Protein AF-A0A7C5PEQ0-F1 (afdb_monomer)

pLDDT: mean 93.14, std 5.49, range [56.38, 98.44]

Secondary structure (DSSP, 8-state):
------THHHHHHHTT---SSPPP--SS--HHHHHHHHTS--HHHHTS-HHHHHHHHHHHHHHHHHHT-S-------GGGGTGGGTTTTTSS--S-SSHHHHHHS---

Mean predicted aligned error: 4.4 Å

Sequence (108 aa):
MSFQPDYTHLVDAAFNREAKRLPLYEHGFDTGVVEVVLGEPVAPLMRGTFADKVEAQRRIARCGIQLGYDCIPFERGMVDVVQRGEGLMGRAPSLIRSRADLERYPWD

Solvent-accessible surface area (backbone atoms only — not comparable to full-atom values): 6625 Å² total; per-residue (Å²): 134,83,82,74,66,48,51,62,26,47,52,27,51,74,70,75,39,91,37,97,49,89,59,41,80,65,95,46,83,56,42,66,61,48,20,67,76,69,76,46,91,26,58,70,28,65,74,51,53,73,69,33,35,52,50,27,50,51,52,51,46,50,49,38,50,75,75,60,28,24,54,79,71,94,63,76,85,64,47,54,79,52,74,65,30,30,46,82,71,70,76,39,77,76,84,61,84,47,72,69,42,56,74,67,49,85,86,124

Structure (mmCIF, N/CA/C/O backbone):
data_AF-A0A7C5PEQ0-F1
#
_entry.id   AF-A0A7C5PEQ0-F1
#
loop_
_atom_site.group_PDB
_atom_site.id
_atom_site.type_symbol
_atom_site.label_atom_id
_atom_site.label_alt_id
_atom_site.label_comp_id
_atom_site.label_asym_id
_atom_site.label_entity_id
_atom_site.label_seq_id
_atom_site.pdbx_PDB_ins_code
_atom_site.Cartn_x
_atom_site.Cartn_y
_atom_site.Cartn_z
_atom_site.occupancy
_atom_site.B_iso_or_equiv
_atom_site.auth_seq_id
_atom_site.auth_comp_id
_atom_site.auth_asym_id
_atom_site.auth_atom_id
_atom_site.pdbx_PDB_model_num
ATOM 1 N N . MET A 1 1 ? -13.896 5.085 25.810 1.00 56.38 1 MET A N 1
ATOM 2 C CA . MET A 1 1 ? -14.058 3.967 24.854 1.00 56.38 1 MET A CA 1
ATOM 3 C C . MET A 1 1 ? -12.846 3.961 23.943 1.00 56.38 1 MET A C 1
ATOM 5 O O . MET A 1 1 ? -12.473 5.036 23.491 1.00 56.38 1 MET A O 1
ATOM 9 N N . SER A 1 2 ? -12.205 2.812 23.725 1.00 84.12 2 SER A N 1
ATOM 10 C CA . SER A 1 2 ? -11.169 2.687 22.694 1.00 84.12 2 SER A CA 1
ATOM 11 C C . SER A 1 2 ? -11.832 2.604 21.322 1.00 84.12 2 SER A C 1
ATOM 13 O O . SER A 1 2 ? -12.880 1.975 21.176 1.00 84.12 2 SER A O 1
ATOM 15 N N . PHE A 1 3 ? -11.234 3.251 20.330 1.00 90.75 3 PHE A N 1
ATOM 16 C CA . PHE A 1 3 ? -11.633 3.101 18.938 1.00 90.75 3 PHE A CA 1
ATOM 17 C C . PHE A 1 3 ? -11.471 1.639 18.487 1.00 90.75 3 PHE A C 1
ATOM 19 O O . PHE A 1 3 ? -10.470 1.008 18.824 1.00 90.75 3 PHE A O 1
ATOM 26 N N . GLN A 1 4 ? -12.430 1.120 17.718 1.00 91.88 4 GLN A N 1
ATOM 27 C CA . GLN A 1 4 ? -12.354 -0.192 17.076 1.00 91.88 4 GLN A CA 1
ATOM 28 C C . GLN A 1 4 ? -12.622 -0.008 15.574 1.00 91.88 4 GLN A C 1
ATOM 30 O O . GLN A 1 4 ? -13.712 0.462 15.237 1.00 91.88 4 GLN A O 1
ATOM 35 N N . PRO A 1 5 ? -11.670 -0.349 14.685 1.00 92.62 5 PRO A N 1
ATOM 36 C CA . PRO A 1 5 ? -11.915 -0.334 13.247 1.00 92.62 5 PRO A CA 1
ATOM 37 C C . PRO A 1 5 ? -13.050 -1.288 12.874 1.00 92.62 5 PRO A C 1
ATOM 39 O O . PRO A 1 5 ? -13.090 -2.417 13.377 1.00 92.62 5 PRO A O 1
ATOM 42 N N . ASP A 1 6 ? -13.920 -0.858 11.964 1.00 94.12 6 ASP A N 1
ATOM 43 C CA . ASP A 1 6 ? -14.960 -1.697 11.379 1.00 94.12 6 ASP A CA 1
ATOM 44 C C . ASP A 1 6 ? -15.013 -1.490 9.861 1.00 94.12 6 ASP A C 1
ATOM 46 O O . ASP A 1 6 ? -15.539 -0.499 9.351 1.00 94.12 6 ASP A O 1
ATOM 50 N N . TYR A 1 7 ? -14.463 -2.457 9.126 1.00 93.44 7 TYR A N 1
ATOM 51 C CA . TYR A 1 7 ? -14.380 -2.399 7.668 1.00 93.44 7 TYR A CA 1
ATOM 52 C C . TYR A 1 7 ? -15.760 -2.410 6.992 1.00 93.44 7 TYR A C 1
ATOM 54 O O . TYR A 1 7 ? -15.860 -2.046 5.818 1.00 93.44 7 TYR A O 1
ATOM 62 N N . THR A 1 8 ? -16.825 -2.812 7.698 1.00 95.94 8 THR A N 1
ATOM 63 C CA . THR A 1 8 ? -18.178 -2.850 7.127 1.00 95.94 8 THR A CA 1
ATOM 64 C C . THR A 1 8 ? -18.678 -1.457 6.756 1.00 95.94 8 THR A C 1
ATOM 66 O O . THR A 1 8 ? -19.342 -1.323 5.733 1.00 95.94 8 THR A O 1
ATOM 69 N N . HIS A 1 9 ? -18.245 -0.403 7.463 1.00 96.06 9 HIS A N 1
ATOM 70 C CA . HIS A 1 9 ? -18.533 0.982 7.079 1.00 96.06 9 HIS A CA 1
ATOM 71 C C . HIS A 1 9 ? -18.002 1.316 5.673 1.00 96.06 9 HIS A C 1
ATOM 73 O O . HIS A 1 9 ? -18.669 2.008 4.904 1.00 96.06 9 HIS A O 1
ATOM 79 N N . LEU A 1 10 ? -16.811 0.812 5.321 1.00 94.50 10 LEU A N 1
ATOM 80 C CA . LEU A 1 10 ? -16.215 1.012 3.998 1.00 94.50 10 LEU A CA 1
ATOM 81 C C . LEU A 1 10 ? -16.947 0.197 2.926 1.00 94.50 10 LEU A C 1
ATOM 83 O O . LEU A 1 10 ? -17.173 0.695 1.826 1.00 94.50 10 LEU A O 1
ATOM 87 N N . VAL A 1 11 ? -17.337 -1.039 3.252 1.00 95.69 11 VAL A N 1
ATOM 88 C CA . VAL A 1 11 ? -18.125 -1.899 2.356 1.00 95.69 11 VAL A CA 1
ATOM 89 C C . VAL A 1 11 ? -19.471 -1.250 2.049 1.00 95.69 11 VAL A C 1
ATOM 91 O O . VAL A 1 11 ? -19.834 -1.138 0.882 1.00 95.69 11 VAL A O 1
ATOM 94 N N . ASP A 1 12 ? -20.188 -0.768 3.063 1.00 97.94 12 ASP A N 1
ATOM 95 C CA . ASP A 1 12 ? -21.473 -0.099 2.871 1.00 97.94 12 ASP A CA 1
ATOM 96 C C . ASP A 1 12 ? -21.329 1.134 1.977 1.00 97.94 12 ASP A C 1
ATOM 98 O O . ASP A 1 12 ? -22.035 1.233 0.971 1.00 97.94 12 ASP A O 1
ATOM 102 N N . ALA A 1 13 ? -20.346 1.998 2.252 1.00 95.75 13 ALA A N 1
ATOM 103 C CA . ALA A 1 13 ? -20.061 3.155 1.408 1.00 95.75 13 ALA A CA 1
ATOM 104 C C . ALA A 1 13 ? -19.757 2.758 -0.051 1.00 95.75 13 ALA A C 1
ATOM 106 O O . ALA A 1 13 ? -20.307 3.353 -0.977 1.00 95.75 13 ALA A O 1
ATOM 107 N N . ALA A 1 14 ? -18.947 1.716 -0.275 1.00 95.25 14 ALA A N 1
ATOM 108 C CA . ALA A 1 14 ? -18.609 1.227 -1.615 1.00 95.25 14 ALA A CA 1
ATOM 109 C C . ALA A 1 14 ? -19.823 0.672 -2.385 1.00 95.25 14 ALA A C 1
ATOM 111 O O . ALA A 1 14 ? -19.881 0.772 -3.611 1.00 95.25 14 ALA A O 1
ATOM 112 N N . PHE A 1 15 ? -20.807 0.110 -1.679 1.00 97.75 15 PHE A N 1
ATOM 113 C CA . PHE A 1 15 ? -22.059 -0.381 -2.259 1.00 97.75 15 PHE A CA 1
ATOM 114 C C . PHE A 1 15 ? -23.191 0.663 -2.257 1.00 97.75 15 PHE A C 1
ATOM 116 O O . PHE A 1 15 ? -24.335 0.301 -2.541 1.00 97.75 15 PHE A O 1
ATOM 123 N N . ASN A 1 16 ? -22.899 1.939 -1.969 1.00 97.00 16 ASN A N 1
ATOM 124 C CA . ASN A 1 16 ? -23.888 3.016 -1.827 1.00 97.00 16 ASN A CA 1
ATOM 125 C C . ASN A 1 16 ? -24.998 2.703 -0.803 1.00 97.00 16 ASN A C 1
ATOM 127 O O . ASN A 1 16 ? -26.162 3.058 -0.992 1.00 97.00 16 ASN A O 1
ATOM 131 N N . ARG A 1 17 ? -24.642 2.014 0.281 1.00 98.12 17 ARG A N 1
ATOM 132 C CA . ARG A 1 17 ? -25.489 1.796 1.457 1.00 98.12 17 ARG A CA 1
ATOM 133 C C . ARG A 1 17 ? -25.097 2.809 2.525 1.00 98.12 17 ARG A C 1
ATOM 135 O O . ARG A 1 17 ? -23.930 3.179 2.636 1.00 98.12 17 ARG A O 1
ATOM 142 N N . GLU A 1 18 ? -26.068 3.271 3.305 1.00 97.44 18 GLU A N 1
ATOM 143 C CA . GLU A 1 18 ? -25.784 4.192 4.405 1.00 97.44 18 GLU A CA 1
ATOM 144 C C . GLU A 1 18 ? -24.937 3.485 5.470 1.00 97.44 18 GLU A C 1
ATOM 146 O O . GLU A 1 18 ? -25.400 2.569 6.149 1.00 97.44 18 GLU A O 1
ATOM 151 N N . ALA A 1 19 ? -23.681 3.907 5.600 1.00 97.31 19 ALA A N 1
ATOM 152 C CA . ALA A 1 19 ? -22.788 3.419 6.635 1.00 97.31 19 ALA A CA 1
ATOM 153 C C . ALA A 1 19 ? -23.150 4.049 7.988 1.00 97.31 19 ALA A C 1
ATOM 155 O O . ALA A 1 19 ? -23.470 5.235 8.075 1.00 97.31 19 ALA A O 1
ATOM 156 N N . LYS A 1 20 ? -23.013 3.279 9.075 1.00 96.00 20 LYS A N 1
ATOM 157 C CA . LYS A 1 20 ? -23.290 3.737 10.453 1.00 96.00 20 LYS A CA 1
ATOM 158 C C . LYS A 1 20 ? -22.507 4.999 10.854 1.00 96.00 20 LYS A C 1
ATOM 160 O O . LYS A 1 20 ? -22.925 5.739 11.743 1.00 96.00 20 LYS A O 1
ATOM 165 N N . ARG A 1 21 ? -21.359 5.225 10.220 1.00 93.25 21 ARG A N 1
ATOM 166 C CA . ARG A 1 21 ? -20.587 6.469 10.254 1.00 93.25 21 ARG A CA 1
ATOM 167 C C . ARG A 1 21 ? -19.842 6.623 8.932 1.00 93.25 21 ARG A C 1
ATOM 169 O O . ARG A 1 21 ? -19.642 5.634 8.230 1.00 93.25 21 ARG A O 1
ATOM 176 N N . LEU A 1 22 ? -19.357 7.828 8.645 1.00 93.75 22 LEU A N 1
ATOM 177 C CA . LEU A 1 22 ? -18.457 8.051 7.515 1.00 93.75 22 LEU A CA 1
ATOM 178 C C . LEU A 1 22 ? -17.150 7.254 7.726 1.00 93.75 22 LEU A C 1
ATOM 180 O O . LEU A 1 22 ? -16.462 7.517 8.718 1.00 93.75 22 LEU A O 1
ATOM 184 N N . PRO A 1 23 ? -16.810 6.281 6.856 1.00 94.06 23 PRO A N 1
ATOM 185 C CA . PRO A 1 23 ? -15.562 5.540 6.983 1.00 94.06 23 PRO A CA 1
ATOM 186 C C . PRO A 1 23 ? -14.356 6.413 6.631 1.00 94.06 23 PRO A C 1
ATOM 188 O O . PRO A 1 23 ? -14.419 7.226 5.708 1.00 94.06 23 PRO A O 1
ATOM 191 N N . LEU A 1 24 ? -13.238 6.194 7.325 1.00 92.94 24 LEU A N 1
ATOM 192 C CA . LEU A 1 24 ? -11.945 6.777 6.959 1.00 92.94 24 LEU A CA 1
ATOM 193 C C . LEU A 1 24 ? -11.073 5.750 6.226 1.00 92.94 24 LEU A C 1
ATOM 195 O O . LEU A 1 24 ? -10.852 4.639 6.719 1.00 92.94 24 LEU A O 1
ATOM 199 N N . TYR A 1 25 ? -10.562 6.153 5.061 1.00 91.00 25 TYR A N 1
ATOM 200 C CA . TYR A 1 25 ? -9.666 5.391 4.190 1.00 91.00 25 TYR A CA 1
ATOM 201 C C . TYR A 1 25 ? -8.518 6.289 3.710 1.00 91.00 25 TYR A C 1
ATOM 203 O O . TYR A 1 25 ? -8.735 7.467 3.435 1.00 91.00 25 TYR A O 1
ATOM 211 N N . GLU A 1 26 ? -7.321 5.713 3.592 1.00 89.75 26 GLU A N 1
ATOM 212 C CA . GLU A 1 26 ? -6.117 6.353 3.051 1.00 89.75 26 GLU A CA 1
ATOM 213 C C . GLU A 1 26 ? -5.612 5.545 1.850 1.00 89.75 26 GLU A C 1
ATOM 215 O O . GLU A 1 26 ? -5.571 4.314 1.923 1.00 89.75 26 GLU A O 1
ATOM 220 N N . HIS A 1 27 ? -5.181 6.210 0.775 1.00 89.38 27 HIS A N 1
ATOM 221 C CA . HIS A 1 27 ? -4.612 5.540 -0.400 1.00 89.38 27 HIS A CA 1
ATOM 222 C C . HIS A 1 27 ? -3.143 5.169 -0.168 1.00 89.38 27 HIS A C 1
ATOM 224 O O . HIS A 1 27 ? -2.217 5.773 -0.706 1.00 89.38 27 HIS A O 1
ATOM 230 N N . GLY A 1 28 ? -2.954 4.185 0.708 1.00 88.69 28 GLY A N 1
ATOM 231 C CA . GLY A 1 28 ? -1.646 3.773 1.189 1.00 88.69 28 GLY A CA 1
ATOM 232 C C . GLY A 1 28 ? -1.111 4.702 2.280 1.00 88.69 28 GLY A C 1
ATOM 233 O O . GLY A 1 28 ? -1.154 5.922 2.195 1.00 88.69 28 GLY A O 1
ATOM 234 N N . PHE A 1 29 ? -0.565 4.103 3.333 1.00 92.81 29 PHE A N 1
ATOM 235 C CA . PHE A 1 29 ? 0.073 4.857 4.407 1.00 92.81 29 PHE A CA 1
ATOM 236 C C . PHE A 1 29 ? 1.520 5.175 4.027 1.00 92.81 29 PHE A C 1
ATOM 238 O O . PHE A 1 29 ? 2.341 4.258 3.894 1.00 92.81 29 PHE A O 1
ATOM 245 N N . ASP A 1 30 ? 1.841 6.463 3.892 1.00 93.44 30 ASP A N 1
ATOM 246 C CA . ASP A 1 30 ? 3.219 6.906 3.693 1.00 93.44 30 ASP A CA 1
ATOM 247 C C . ASP A 1 30 ? 4.079 6.525 4.903 1.00 93.44 30 ASP A C 1
ATOM 249 O O . ASP A 1 30 ? 3.771 6.851 6.052 1.00 93.44 30 ASP A O 1
ATOM 253 N N . THR A 1 31 ? 5.179 5.818 4.654 1.00 94.19 31 THR A N 1
ATOM 254 C CA . THR A 1 31 ? 6.016 5.302 5.738 1.00 94.19 31 THR A CA 1
ATOM 255 C C . THR A 1 31 ? 6.693 6.414 6.530 1.00 94.19 31 THR A C 1
ATOM 257 O O . THR A 1 31 ? 6.875 6.238 7.727 1.00 94.19 31 THR A O 1
ATOM 260 N N . GLY A 1 32 ? 7.033 7.546 5.906 1.00 95.56 32 GLY A N 1
ATOM 261 C CA . GLY A 1 32 ? 7.644 8.685 6.596 1.00 95.56 32 GLY A CA 1
ATOM 262 C C . GLY A 1 32 ? 6.646 9.419 7.493 1.00 95.56 32 GLY A C 1
ATOM 263 O O . GLY A 1 32 ? 6.968 9.760 8.628 1.00 95.56 32 GLY A O 1
ATOM 264 N N . VAL A 1 33 ? 5.402 9.594 7.044 1.00 95.69 33 VAL A N 1
ATOM 265 C CA . VAL A 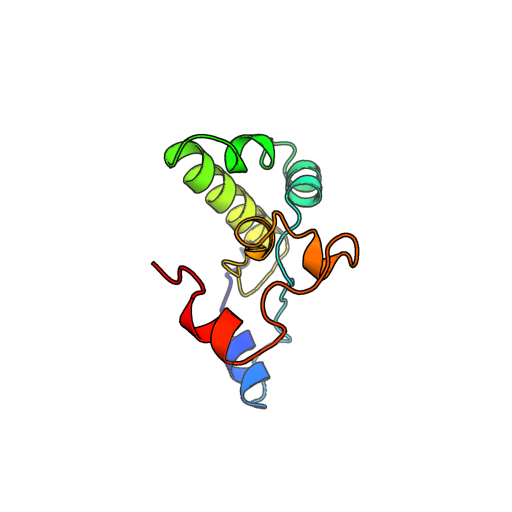1 33 ? 4.328 10.155 7.881 1.00 95.69 33 VAL A CA 1
ATOM 266 C C . VAL A 1 33 ? 4.044 9.246 9.075 1.00 95.69 33 VAL A C 1
ATOM 268 O O . VAL A 1 33 ? 3.943 9.727 10.203 1.00 95.69 33 VAL A O 1
ATOM 271 N N . VAL A 1 34 ? 3.972 7.928 8.863 1.00 96.88 34 VAL A N 1
ATOM 272 C CA . VAL A 1 34 ? 3.781 6.966 9.960 1.00 96.88 34 VAL A CA 1
ATOM 273 C C . VAL A 1 34 ? 4.933 7.036 10.969 1.00 96.88 34 VAL A C 1
ATOM 275 O O . VAL A 1 34 ? 4.676 7.000 12.172 1.00 96.88 34 VAL A O 1
ATOM 278 N N . GLU A 1 35 ? 6.182 7.177 10.513 1.00 97.75 35 GLU A N 1
ATOM 279 C CA . GLU A 1 35 ? 7.341 7.37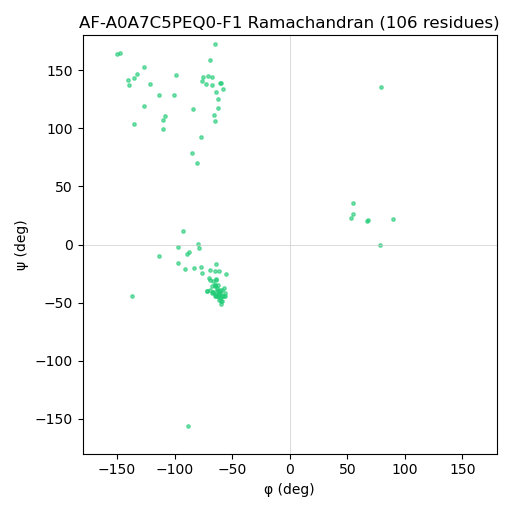0 11.397 1.00 97.75 35 GLU A CA 1
ATOM 280 C C . GLU A 1 35 ? 7.195 8.617 12.267 1.00 97.75 35 GLU A C 1
ATOM 282 O O . GLU A 1 35 ? 7.435 8.554 13.471 1.00 97.75 35 GLU A O 1
ATOM 287 N N . VAL A 1 36 ? 6.759 9.735 11.680 1.00 97.38 36 VAL A N 1
ATOM 288 C CA . VAL A 1 36 ? 6.539 10.991 12.409 1.00 97.38 36 VAL A CA 1
ATOM 289 C C . VAL A 1 36 ? 5.431 10.844 13.452 1.00 97.38 36 VAL A C 1
ATOM 291 O O . VAL A 1 36 ? 5.599 11.297 14.581 1.00 97.38 36 VAL A O 1
ATOM 294 N N . VAL A 1 37 ? 4.316 10.192 13.104 1.00 96.94 37 VAL A N 1
ATOM 295 C CA . VAL A 1 37 ? 3.180 9.994 14.021 1.00 96.94 37 VAL A CA 1
ATOM 296 C C . VAL A 1 37 ? 3.551 9.079 15.192 1.00 96.94 37 VAL A C 1
ATOM 298 O O . VAL A 1 37 ? 3.148 9.338 16.323 1.00 96.94 37 VAL A O 1
ATOM 301 N N . LEU A 1 38 ? 4.311 8.009 14.936 1.00 97.00 38 LEU A N 1
ATOM 302 C CA . LEU A 1 38 ? 4.646 7.006 15.953 1.00 97.00 38 LEU A CA 1
ATOM 303 C C . LEU A 1 38 ? 5.943 7.306 16.718 1.00 97.00 38 LEU A C 1
ATOM 305 O O . LEU A 1 38 ? 6.138 6.753 17.797 1.00 97.00 38 LEU A O 1
ATOM 309 N N . GLY A 1 39 ? 6.844 8.120 16.163 1.00 97.69 39 GLY A N 1
ATOM 310 C CA . GLY A 1 39 ? 8.198 8.313 16.693 1.00 97.69 39 GLY A CA 1
ATOM 311 C C . GLY A 1 39 ? 9.097 7.075 16.564 1.00 97.69 39 GLY A C 1
ATOM 312 O O . GLY A 1 39 ? 10.074 6.942 17.297 1.00 97.69 39 GLY A O 1
ATOM 313 N N . GLU A 1 40 ? 8.774 6.149 15.658 1.00 97.56 40 GLU A N 1
ATOM 314 C CA . GLU A 1 40 ? 9.470 4.870 15.469 1.00 97.56 40 GLU A CA 1
ATOM 315 C C . GLU A 1 40 ? 9.754 4.623 13.979 1.00 97.56 40 GLU A C 1
ATOM 317 O O . GLU A 1 40 ? 8.904 4.963 13.162 1.00 97.56 40 GLU A O 1
ATOM 322 N N . PRO A 1 41 ? 10.871 3.968 13.598 1.00 97.19 41 PRO A N 1
ATOM 323 C CA . PRO A 1 41 ? 11.206 3.723 12.193 1.00 97.19 41 PRO A CA 1
ATOM 324 C C . PRO A 1 41 ? 10.231 2.745 11.511 1.00 97.19 41 PRO A C 1
ATOM 326 O O . PRO A 1 41 ? 9.805 1.757 12.100 1.00 97.19 41 PRO A O 1
ATOM 329 N N . VAL A 1 42 ? 9.927 2.957 10.236 1.00 97.00 42 VAL A N 1
ATOM 330 C CA . VAL A 1 42 ? 9.061 2.111 9.397 1.00 97.00 42 VAL A CA 1
ATOM 331 C C . VAL A 1 42 ? 9.671 1.928 8.009 1.00 97.00 42 VAL A C 1
ATOM 333 O O . VAL A 1 42 ? 9.732 0.804 7.508 1.00 97.00 42 VAL A O 1
ATOM 336 N N . ALA A 1 43 ? 10.177 2.994 7.388 1.00 94.88 43 ALA A N 1
ATOM 337 C CA . ALA A 1 43 ? 10.740 2.948 6.043 1.00 94.88 43 ALA A CA 1
ATOM 338 C C . ALA A 1 43 ? 11.964 2.012 5.922 1.00 94.88 43 ALA A C 1
ATOM 340 O O . ALA A 1 43 ? 12.024 1.250 4.950 1.00 94.88 43 ALA A O 1
ATOM 341 N N . PRO A 1 44 ? 12.911 1.970 6.886 1.00 96.81 44 PRO A N 1
ATOM 342 C CA . PRO A 1 44 ? 14.017 1.012 6.840 1.00 96.81 44 PRO A CA 1
ATOM 343 C C . PRO A 1 44 ? 13.541 -0.442 6.921 1.00 96.81 44 PRO A C 1
ATOM 345 O O . PRO A 1 44 ? 14.059 -1.303 6.213 1.00 96.81 44 PRO A O 1
ATOM 348 N N . LEU A 1 45 ? 12.511 -0.707 7.733 1.00 97.44 45 LEU A N 1
ATOM 349 C CA . LEU A 1 45 ? 11.962 -2.049 7.930 1.00 97.44 45 LEU A CA 1
ATOM 350 C C . LEU A 1 45 ? 11.325 -2.606 6.650 1.00 97.44 45 LEU A C 1
ATOM 352 O O . LEU A 1 45 ? 11.461 -3.789 6.347 1.00 97.44 45 LEU A O 1
ATOM 356 N N . MET A 1 46 ? 10.707 -1.744 5.837 1.00 92.50 46 MET A N 1
ATOM 357 C CA . MET A 1 46 ? 10.146 -2.132 4.537 1.00 92.50 46 MET A CA 1
ATOM 358 C C . MET A 1 46 ? 11.193 -2.667 3.549 1.00 92.50 46 MET A C 1
ATOM 360 O O . MET A 1 46 ? 10.846 -3.416 2.634 1.00 92.50 46 MET A O 1
ATOM 364 N N . ARG A 1 47 ? 12.470 -2.311 3.733 1.00 91.88 47 ARG A N 1
ATOM 365 C CA . ARG A 1 47 ? 13.599 -2.774 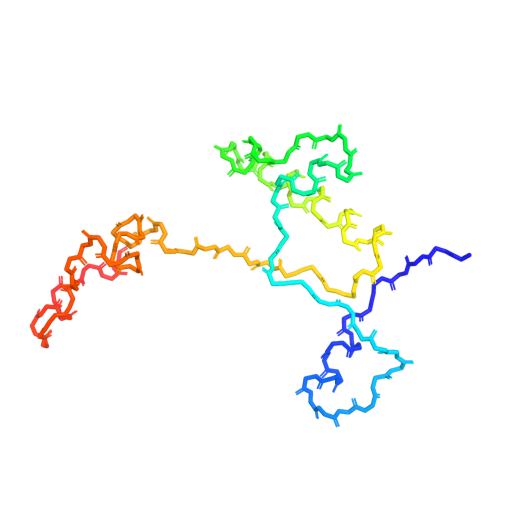2.909 1.00 91.88 47 ARG A CA 1
ATOM 366 C C . ARG A 1 47 ? 14.344 -3.963 3.525 1.00 91.88 47 ARG A C 1
ATOM 368 O O . ARG A 1 47 ? 15.291 -4.453 2.917 1.00 91.88 47 ARG A O 1
ATOM 375 N N . GLY A 1 48 ? 13.935 -4.399 4.716 1.00 95.62 48 GLY A N 1
ATOM 376 C CA . GLY A 1 48 ? 14.590 -5.454 5.476 1.00 95.62 48 GLY A CA 1
ATOM 377 C C . GLY A 1 48 ? 14.094 -6.860 5.145 1.00 95.62 48 GLY A C 1
ATOM 378 O O . GLY A 1 48 ? 13.565 -7.154 4.066 1.00 95.62 48 GLY A O 1
ATOM 379 N N . THR A 1 49 ? 14.279 -7.742 6.120 1.00 98.00 49 THR A N 1
ATOM 380 C CA . THR A 1 49 ? 13.833 -9.134 6.094 1.00 98.00 49 THR A CA 1
ATOM 381 C C . THR A 1 49 ? 12.305 -9.243 6.071 1.00 98.00 49 THR A C 1
ATOM 383 O O . THR A 1 49 ? 11.572 -8.270 6.251 1.00 98.00 49 THR A O 1
ATOM 386 N N . PHE A 1 50 ? 11.788 -10.459 5.884 1.00 97.12 50 PHE A N 1
ATOM 387 C CA . PHE A 1 50 ? 10.354 -10.710 6.043 1.00 97.12 50 PHE A CA 1
ATOM 388 C C . PHE A 1 50 ? 9.851 -10.303 7.438 1.00 97.12 50 PHE A C 1
ATOM 390 O O . PHE A 1 50 ? 8.803 -9.672 7.546 1.00 97.12 50 PHE A O 1
ATOM 397 N N . ALA A 1 51 ? 10.618 -10.600 8.492 1.00 98.44 51 ALA A N 1
ATOM 398 C CA . ALA A 1 51 ? 10.265 -10.217 9.857 1.00 98.44 51 ALA A CA 1
ATOM 399 C C . ALA A 1 51 ? 10.200 -8.689 10.025 1.00 98.44 51 ALA A C 1
ATOM 401 O O . ALA A 1 51 ? 9.261 -8.186 10.643 1.00 98.44 51 ALA A O 1
ATOM 402 N N . ASP A 1 52 ? 11.128 -7.956 9.405 1.00 98.25 52 ASP A N 1
ATOM 403 C CA . ASP A 1 52 ? 11.117 -6.489 9.413 1.00 98.25 52 ASP A CA 1
ATOM 404 C C . ASP A 1 52 ? 9.877 -5.939 8.701 1.00 98.25 52 ASP A C 1
ATOM 406 O O . ASP A 1 52 ? 9.192 -5.066 9.226 1.00 98.25 52 ASP A O 1
ATOM 410 N N . LYS A 1 53 ? 9.516 -6.497 7.540 1.00 96.19 53 LYS A N 1
ATOM 411 C CA . LYS A 1 53 ? 8.312 -6.092 6.794 1.00 96.19 53 LYS A CA 1
ATOM 412 C C . LYS A 1 53 ? 7.023 -6.366 7.570 1.00 96.19 53 LYS A C 1
ATOM 414 O O . LYS A 1 53 ? 6.106 -5.547 7.544 1.00 96.19 53 LYS A O 1
ATOM 419 N N . VAL A 1 54 ? 6.954 -7.493 8.282 1.00 97.25 54 VAL A N 1
ATOM 420 C CA . VAL A 1 54 ? 5.835 -7.806 9.185 1.00 97.25 54 VAL A CA 1
ATOM 421 C C . VAL A 1 54 ? 5.733 -6.744 10.278 1.00 97.25 54 VAL A C 1
ATOM 423 O O . VAL A 1 54 ? 4.644 -6.243 10.553 1.00 97.25 54 VAL A O 1
ATOM 426 N N . GLU A 1 55 ? 6.860 -6.364 10.875 1.00 98.19 55 GLU A N 1
ATOM 427 C CA . GLU A 1 55 ? 6.897 -5.339 11.914 1.00 98.19 55 GLU A CA 1
ATOM 428 C C . GLU A 1 55 ? 6.526 -3.946 11.383 1.00 98.19 55 GLU A C 1
ATOM 430 O O . GLU A 1 55 ? 5.728 -3.243 12.002 1.00 98.19 55 GLU A O 1
ATOM 435 N N . ALA A 1 56 ? 6.996 -3.575 10.190 1.00 96.50 56 ALA A N 1
ATOM 436 C CA . ALA A 1 56 ? 6.577 -2.351 9.512 1.00 96.50 56 ALA A CA 1
ATOM 437 C C . ALA A 1 56 ? 5.051 -2.305 9.328 1.00 96.50 56 ALA A C 1
ATOM 439 O O . ALA A 1 56 ? 4.412 -1.294 9.625 1.00 96.50 56 ALA A O 1
ATOM 440 N N . GLN A 1 57 ? 4.448 -3.418 8.897 1.00 95.88 57 GLN A N 1
ATOM 441 C CA . GLN A 1 57 ? 3.002 -3.501 8.707 1.00 95.88 57 GLN A CA 1
ATOM 442 C C . GLN A 1 57 ? 2.236 -3.415 10.034 1.00 95.88 57 GLN A C 1
ATOM 444 O O . GLN A 1 57 ? 1.183 -2.777 10.079 1.00 95.88 57 GLN A O 1
ATOM 449 N N . ARG A 1 58 ? 2.763 -3.983 11.130 1.00 96.69 58 ARG A N 1
ATOM 450 C CA . ARG A 1 58 ? 2.177 -3.796 12.470 1.00 96.69 58 ARG A CA 1
ATOM 451 C C . ARG A 1 58 ? 2.176 -2.330 12.888 1.00 96.69 58 ARG A C 1
ATOM 453 O O . ARG A 1 58 ? 1.168 -1.859 13.410 1.00 96.69 58 ARG A O 1
ATOM 460 N N . ARG A 1 59 ? 3.266 -1.599 12.635 1.00 97.38 59 ARG A N 1
ATOM 461 C CA . ARG A 1 59 ? 3.373 -0.163 12.953 1.00 97.38 59 ARG A CA 1
ATOM 462 C C . ARG A 1 59 ? 2.385 0.668 12.143 1.00 97.38 59 ARG A C 1
ATOM 464 O O . ARG A 1 59 ? 1.675 1.486 12.720 1.00 97.38 59 ARG A O 1
ATOM 471 N N . ILE A 1 60 ? 2.267 0.396 10.844 1.00 96.12 60 ILE A N 1
ATOM 472 C CA . ILE A 1 60 ? 1.271 1.035 9.970 1.00 96.12 60 ILE A CA 1
ATOM 473 C C . ILE A 1 60 ? -0.153 0.771 10.481 1.00 96.12 60 ILE A C 1
ATOM 475 O O . ILE A 1 60 ? -0.927 1.711 10.649 1.00 96.12 60 ILE A O 1
ATOM 479 N N . ALA A 1 61 ? -0.486 -0.484 10.801 1.00 95.31 61 ALA A N 1
ATOM 480 C CA . ALA A 1 61 ? -1.802 -0.828 11.335 1.00 95.31 61 ALA A CA 1
ATOM 481 C C . ALA A 1 61 ? -2.082 -0.131 12.676 1.00 95.31 61 ALA A C 1
ATOM 483 O O . ALA A 1 61 ? -3.166 0.414 12.873 1.00 95.31 61 ALA A O 1
ATOM 484 N N . ARG A 1 62 ? -1.092 -0.084 13.578 1.00 95.56 62 ARG A N 1
ATOM 485 C CA . ARG A 1 62 ? -1.186 0.640 14.854 1.00 95.56 62 ARG A CA 1
ATOM 486 C C . ARG A 1 62 ? -1.463 2.129 14.637 1.00 95.56 62 ARG A C 1
ATOM 488 O O . ARG A 1 62 ? -2.333 2.667 15.313 1.00 95.56 62 ARG A O 1
ATOM 495 N N . CYS A 1 63 ? -0.768 2.770 13.696 1.00 95.75 63 CYS A N 1
ATOM 496 C CA . CYS A 1 63 ? -0.996 4.172 13.337 1.00 95.75 63 CYS A CA 1
ATOM 497 C C . CYS A 1 63 ? -2.433 4.399 12.854 1.00 95.75 63 CYS A C 1
ATOM 499 O O . CYS A 1 63 ? -3.142 5.237 13.407 1.00 95.75 63 CYS A O 1
ATOM 501 N N . GLY A 1 64 ? -2.912 3.594 11.899 1.00 94.88 64 GLY A N 1
ATOM 502 C CA . GLY A 1 64 ? -4.281 3.729 11.401 1.00 94.88 64 GLY A CA 1
ATOM 503 C C . GLY A 1 64 ? -5.343 3.519 12.490 1.00 94.88 64 GLY A C 1
ATOM 504 O O . GLY A 1 64 ? -6.300 4.286 12.561 1.00 94.88 64 GLY A O 1
ATOM 505 N N . ILE A 1 65 ? -5.142 2.562 13.405 1.00 93.81 65 ILE A N 1
ATOM 506 C CA . ILE A 1 65 ? -6.030 2.358 14.564 1.00 93.81 65 ILE A CA 1
ATOM 507 C C . ILE A 1 65 ? -6.032 3.586 15.489 1.00 93.81 65 ILE A C 1
ATOM 509 O O . ILE A 1 65 ? -7.098 4.011 15.929 1.00 93.81 65 ILE A O 1
ATOM 513 N N . GLN A 1 66 ? -4.863 4.167 15.783 1.00 94.44 66 GLN A N 1
ATOM 514 C CA . GLN A 1 66 ? -4.741 5.359 16.636 1.00 94.44 66 GLN A CA 1
ATOM 515 C C . GLN A 1 66 ? -5.407 6.595 16.021 1.00 94.44 66 GLN A C 1
ATOM 517 O O . GLN A 1 66 ? -5.972 7.407 16.751 1.00 94.44 66 GLN A O 1
ATOM 522 N N . LEU A 1 67 ? -5.359 6.718 14.694 1.00 94.38 67 LEU A N 1
ATOM 523 C CA . LEU A 1 67 ? -5.934 7.838 13.948 1.00 94.38 67 LEU A CA 1
ATOM 524 C C . LEU A 1 67 ? -7.413 7.640 13.578 1.00 94.38 67 LEU A C 1
ATOM 526 O O . LEU A 1 67 ? -8.049 8.568 13.087 1.00 94.38 67 LEU A O 1
ATOM 530 N N . GLY A 1 68 ? -7.985 6.463 13.845 1.00 94.31 68 GLY A N 1
ATOM 531 C CA . GLY A 1 68 ? -9.412 6.209 13.663 1.00 94.31 68 GLY A CA 1
ATOM 532 C C . GLY A 1 68 ? -9.820 5.697 12.276 1.00 94.31 68 GLY A C 1
ATOM 533 O O . GLY A 1 68 ? -10.993 5.813 11.913 1.00 94.31 68 GLY A O 1
ATOM 534 N N . TYR A 1 69 ? -8.892 5.113 11.515 1.00 95.06 69 TYR A N 1
ATOM 535 C CA . TYR A 1 69 ? -9.181 4.492 10.219 1.00 95.06 69 TYR A CA 1
ATOM 536 C C . TYR A 1 69 ? -9.943 3.169 10.376 1.00 95.06 69 TYR A C 1
ATOM 538 O O . TYR A 1 69 ? -9.627 2.349 11.240 1.00 95.06 69 TYR A O 1
ATOM 546 N N . ASP A 1 70 ? -10.941 2.947 9.518 1.00 93.50 70 ASP A N 1
ATOM 547 C CA . ASP A 1 70 ? -11.768 1.728 9.517 1.00 93.50 70 ASP A CA 1
ATOM 548 C C . ASP A 1 70 ? -11.109 0.562 8.764 1.00 93.50 70 ASP A C 1
ATOM 550 O O . ASP A 1 70 ? -11.463 -0.600 8.964 1.0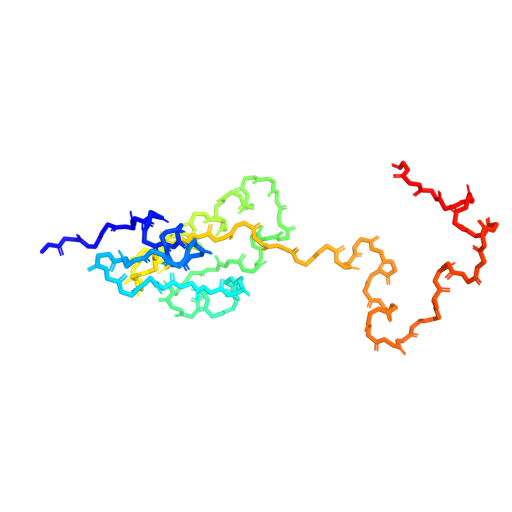0 93.50 70 ASP A O 1
ATOM 554 N N . CYS A 1 71 ? -10.143 0.868 7.896 1.00 91.12 71 CYS A N 1
ATOM 555 C CA . CYS A 1 71 ? -9.448 -0.096 7.056 1.00 91.12 71 CYS A CA 1
ATOM 556 C C . CYS A 1 71 ? -7.958 0.246 6.961 1.00 91.12 71 CYS A C 1
ATOM 558 O O . CYS A 1 71 ? -7.584 1.411 6.837 1.00 91.12 71 CYS A O 1
ATOM 560 N N . ILE A 1 72 ? -7.115 -0.789 6.974 1.00 90.62 72 ILE A N 1
ATOM 561 C CA . ILE A 1 72 ? -5.689 -0.687 6.661 1.00 90.62 72 ILE A CA 1
ATOM 562 C C . ILE A 1 72 ? -5.473 -1.399 5.323 1.00 90.62 72 ILE A C 1
ATOM 564 O O . ILE A 1 72 ? -5.416 -2.632 5.305 1.00 90.62 72 ILE A O 1
ATOM 568 N N . PRO A 1 73 ? -5.384 -0.673 4.197 1.00 87.50 73 PRO A N 1
ATOM 569 C CA . PRO A 1 73 ? -5.176 -1.311 2.910 1.00 87.50 73 PRO A CA 1
ATOM 570 C C . PRO A 1 73 ? -3.781 -1.928 2.850 1.00 87.50 73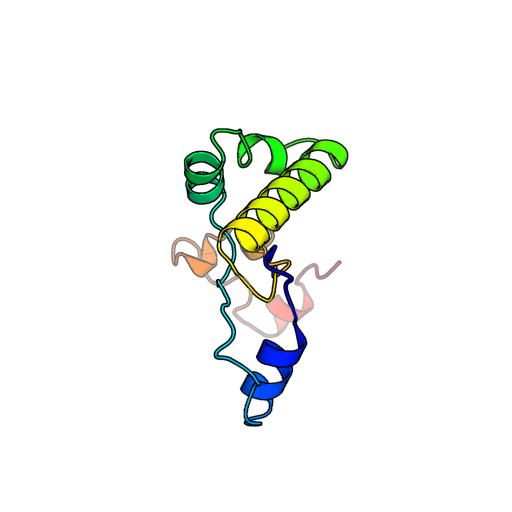 PRO A C 1
ATOM 572 O O . PRO A 1 73 ? -2.784 -1.325 3.260 1.00 87.50 73 PRO A O 1
ATOM 575 N N . PHE A 1 74 ? -3.699 -3.138 2.300 1.00 87.44 74 PHE A N 1
ATOM 576 C CA . PHE A 1 74 ? -2.422 -3.698 1.883 1.00 87.44 74 PHE A CA 1
ATOM 577 C C . PHE A 1 74 ? -2.106 -3.203 0.473 1.00 87.44 74 PHE A C 1
ATOM 579 O O . PHE A 1 74 ? -2.333 -3.892 -0.518 1.00 87.44 74 PHE A O 1
ATOM 586 N N . GLU A 1 75 ? -1.627 -1.966 0.402 1.00 85.69 75 GLU A N 1
ATOM 587 C CA . GLU A 1 75 ? -1.319 -1.297 -0.853 1.00 85.69 75 GLU A CA 1
ATOM 588 C C . GLU A 1 75 ? 0.184 -1.057 -0.978 1.00 85.69 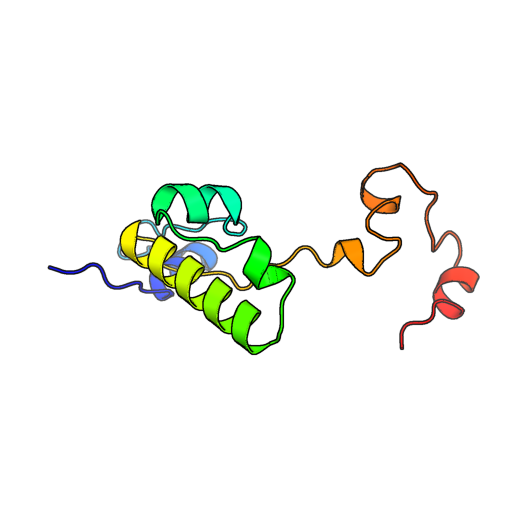75 GLU A C 1
ATOM 590 O O . GLU A 1 75 ? 0.826 -0.529 -0.066 1.00 85.69 75 GLU A O 1
ATOM 595 N N . ARG A 1 76 ? 0.758 -1.472 -2.110 1.00 80.75 76 ARG A N 1
ATOM 596 C CA . ARG A 1 76 ? 2.1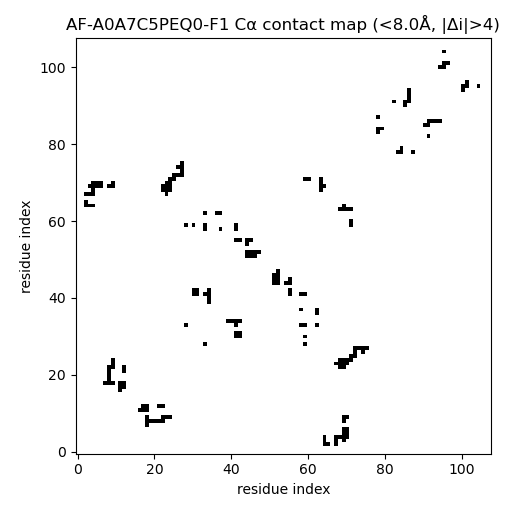61 -1.241 -2.455 1.00 80.75 76 ARG A CA 1
ATOM 597 C C . ARG A 1 76 ? 2.258 -0.897 -3.932 1.00 80.75 76 ARG A C 1
ATOM 599 O O . ARG A 1 76 ? 1.631 -1.546 -4.768 1.00 80.75 76 ARG A O 1
ATOM 606 N N . GLY A 1 77 ? 3.076 0.102 -4.247 1.00 79.56 77 GLY A N 1
ATOM 607 C CA . GLY A 1 77 ? 3.418 0.406 -5.628 1.00 79.56 77 GLY A CA 1
ATOM 608 C C . GLY A 1 77 ? 4.208 -0.755 -6.219 1.00 79.56 77 GLY A C 1
ATOM 609 O O . GLY A 1 77 ? 5.372 -0.917 -5.889 1.00 79.56 77 GLY A O 1
ATOM 610 N N . MET A 1 78 ? 3.578 -1.539 -7.093 1.00 81.31 78 MET A N 1
ATOM 611 C CA . MET A 1 78 ? 4.232 -2.624 -7.841 1.00 81.31 78 MET A CA 1
ATOM 612 C C . MET A 1 78 ? 5.039 -2.104 -9.033 1.00 81.31 78 MET A C 1
ATOM 614 O O . MET A 1 78 ? 5.654 -2.865 -9.766 1.00 81.31 78 MET A O 1
ATOM 618 N N . VAL A 1 79 ? 5.001 -0.799 -9.283 1.00 83.25 79 VAL A N 1
ATOM 619 C CA . VAL A 1 79 ? 5.574 -0.178 -10.481 1.00 83.25 79 VAL A CA 1
ATOM 620 C C . VAL A 1 79 ? 7.093 -0.318 -10.534 1.00 83.25 79 VAL A C 1
ATOM 622 O O . VAL A 1 79 ? 7.666 -0.294 -11.614 1.00 83.25 79 VAL A O 1
ATOM 625 N N . ASP A 1 80 ? 7.751 -0.514 -9.393 1.00 83.12 80 ASP A N 1
ATOM 626 C CA . ASP A 1 80 ? 9.189 -0.748 -9.309 1.00 83.12 80 ASP A CA 1
ATOM 627 C C . ASP A 1 80 ? 9.613 -2.114 -9.879 1.00 83.12 80 ASP A C 1
ATOM 629 O O . ASP A 1 80 ? 10.759 -2.264 -10.310 1.00 83.12 80 ASP A O 1
ATOM 633 N N . VAL A 1 81 ? 8.702 -3.088 -9.970 1.00 86.94 81 VAL A N 1
ATOM 634 C CA . VAL A 1 81 ? 8.998 -4.397 -10.576 1.00 86.94 81 VAL A CA 1
ATOM 635 C C . VAL A 1 81 ? 9.035 -4.330 -12.105 1.00 86.94 81 VAL A C 1
ATOM 637 O O . VAL A 1 81 ? 9.727 -5.120 -12.742 1.00 86.94 81 VAL A O 1
ATOM 640 N N . VAL A 1 82 ? 8.347 -3.353 -12.709 1.00 88.75 82 VAL A N 1
ATOM 641 C CA . VAL A 1 82 ? 8.295 -3.154 -14.164 1.00 88.75 82 VAL A CA 1
ATOM 642 C C . VAL A 1 82 ? 9.106 -1.917 -14.535 1.00 88.75 82 VAL A C 1
ATOM 644 O O . VAL A 1 82 ? 8.726 -0.791 -14.228 1.00 88.75 82 VAL A O 1
ATOM 647 N N . GLN A 1 83 ? 10.245 -2.106 -15.209 1.00 90.75 83 GLN A N 1
ATOM 648 C CA . GLN A 1 83 ? 11.152 -1.006 -15.588 1.00 90.75 83 GLN A CA 1
ATOM 649 C C . GLN A 1 83 ? 11.582 -0.099 -14.414 1.00 90.75 83 GLN A C 1
ATOM 651 O O . GLN A 1 83 ? 11.948 1.051 -14.645 1.00 90.75 83 GLN A O 1
ATOM 656 N N . ARG A 1 84 ? 11.544 -0.562 -13.153 1.00 90.50 84 ARG A N 1
ATOM 657 C CA . ARG A 1 84 ? 11.811 0.293 -11.976 1.00 90.50 84 ARG A CA 1
ATOM 658 C C . ARG A 1 84 ? 10.923 1.549 -11.926 1.00 90.50 84 ARG A C 1
ATOM 660 O O . ARG A 1 84 ? 11.321 2.562 -11.362 1.00 90.50 84 ARG A O 1
ATOM 667 N N . GLY A 1 85 ? 9.737 1.497 -12.536 1.00 91.19 85 GLY A N 1
ATOM 668 C CA . GLY A 1 85 ? 8.794 2.612 -12.623 1.00 91.19 85 GLY A CA 1
ATOM 669 C C . GLY A 1 85 ? 9.132 3.671 -13.678 1.00 91.19 85 GLY A C 1
ATOM 670 O O . GLY A 1 85 ? 8.371 4.623 -13.838 1.00 91.19 85 GLY A O 1
ATOM 671 N N . GLU A 1 86 ? 10.226 3.531 -14.433 1.00 93.38 86 GLU A N 1
ATOM 672 C CA . GLU A 1 86 ? 10.681 4.558 -15.383 1.00 93.38 86 GLU A CA 1
ATOM 673 C C . GLU A 1 86 ? 9.664 4.825 -16.504 1.00 93.38 86 GLU A C 1
ATOM 675 O O . GLU A 1 86 ? 9.482 5.973 -16.914 1.00 93.38 86 GLU A O 1
ATOM 680 N N . GLY A 1 87 ? 8.949 3.792 -16.963 1.00 90.25 87 GLY A N 1
ATOM 681 C CA . GLY A 1 87 ? 7.879 3.944 -17.952 1.00 90.25 87 GLY A CA 1
ATOM 682 C C . GLY A 1 87 ? 6.700 4.770 -17.426 1.00 90.25 87 GLY A C 1
ATOM 683 O O . GLY A 1 87 ? 6.224 5.669 -18.115 1.00 90.25 87 GLY A O 1
ATOM 684 N N . LEU A 1 88 ? 6.275 4.533 -16.178 1.00 88.12 88 LEU A N 1
ATOM 685 C CA . LEU A 1 88 ? 5.200 5.300 -15.534 1.00 88.12 88 LEU A CA 1
ATOM 686 C C . LEU A 1 88 ? 5.588 6.771 -15.336 1.00 88.12 88 LEU A C 1
ATOM 688 O O . LEU A 1 88 ? 4.752 7.659 -15.465 1.00 88.12 88 LEU A O 1
ATOM 692 N N . MET A 1 89 ? 6.864 7.030 -15.049 1.00 90.38 89 MET A N 1
ATOM 693 C CA . MET A 1 89 ? 7.392 8.384 -14.871 1.00 90.38 89 MET A CA 1
ATOM 694 C C . MET A 1 89 ? 7.668 9.115 -16.196 1.00 90.38 89 MET A C 1
ATOM 696 O O . MET A 1 89 ? 8.169 10.239 -16.169 1.00 90.38 89 MET A O 1
ATOM 700 N N . GLY A 1 90 ? 7.402 8.492 -17.351 1.00 91.06 90 GLY A N 1
ATOM 701 C CA . GLY A 1 90 ? 7.708 9.068 -18.665 1.00 91.06 90 GLY A CA 1
ATOM 702 C C . GLY A 1 90 ? 9.208 9.205 -18.950 1.00 91.06 90 GLY A C 1
ATOM 703 O O . GLY A 1 90 ? 9.606 9.997 -19.800 1.00 91.06 90 GLY A O 1
ATOM 704 N N . ARG A 1 91 ? 10.050 8.456 -18.230 1.00 94.88 91 ARG A N 1
ATOM 705 C CA . ARG A 1 91 ? 11.517 8.467 -18.357 1.00 94.88 91 ARG A CA 1
ATOM 706 C C . ARG A 1 91 ? 12.049 7.339 -19.238 1.00 94.88 91 ARG A C 1
ATOM 708 O O . ARG A 1 91 ? 13.186 7.403 -19.698 1.00 94.88 91 ARG A O 1
ATOM 715 N N . ALA A 1 92 ? 11.223 6.329 -19.503 1.00 93.56 92 ALA A N 1
ATOM 716 C CA . ALA A 1 92 ? 11.519 5.235 -20.418 1.00 93.56 92 ALA A CA 1
ATOM 717 C C . ALA A 1 92 ? 10.409 5.068 -21.471 1.00 93.56 92 ALA A C 1
ATOM 719 O O . ALA A 1 92 ? 9.248 5.391 -21.207 1.00 93.56 92 ALA A O 1
ATOM 720 N N . PRO A 1 93 ? 10.737 4.544 -22.667 1.00 92.56 93 PRO A N 1
ATOM 721 C CA . PRO A 1 93 ? 9.735 4.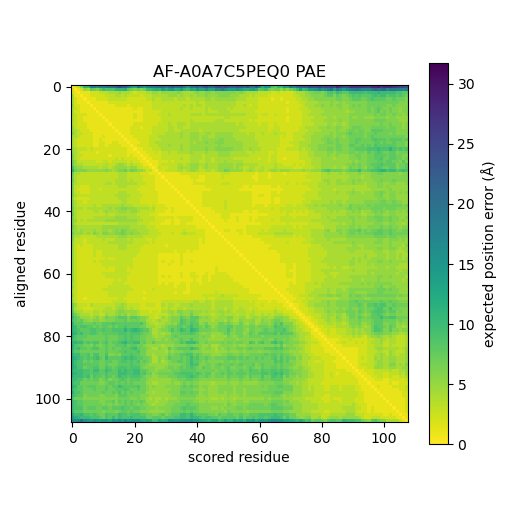203 -23.667 1.00 92.56 93 PRO A CA 1
ATOM 722 C C . PRO A 1 93 ? 8.882 3.003 -23.226 1.00 92.56 93 PRO A C 1
ATOM 724 O O . PRO A 1 93 ? 9.311 2.164 -22.427 1.00 92.56 93 PRO A O 1
ATOM 727 N N . SER A 1 94 ? 7.689 2.883 -23.814 1.00 91.00 94 SER A N 1
ATOM 728 C CA . SER A 1 94 ? 6.772 1.761 -23.590 1.00 91.00 94 SER A CA 1
ATOM 729 C C . SER A 1 94 ? 7.414 0.410 -23.935 1.00 91.00 94 SER A C 1
ATOM 731 O O . SER A 1 94 ? 8.001 0.255 -25.008 1.00 91.00 94 SER A O 1
ATOM 733 N N . LEU A 1 95 ? 7.249 -0.582 -23.050 1.00 92.19 95 LEU A N 1
ATOM 734 C CA . LEU A 1 95 ? 7.736 -1.958 -23.251 1.00 92.19 95 LEU A CA 1
ATOM 735 C C . LEU A 1 95 ? 6.996 -2.689 -24.370 1.00 92.19 95 LEU A C 1
ATOM 737 O O . LEU A 1 95 ? 7.608 -3.389 -25.171 1.00 92.19 95 LEU A O 1
ATOM 741 N N . ILE A 1 96 ? 5.678 -2.515 -24.420 1.00 94.19 96 ILE A N 1
ATOM 742 C CA . 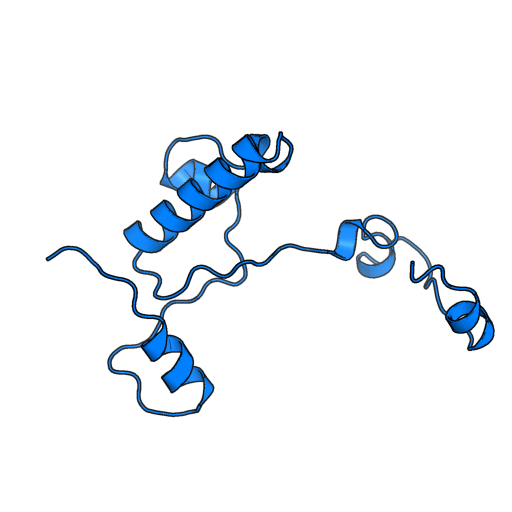ILE A 1 96 ? 4.798 -3.195 -25.365 1.00 94.19 96 ILE A CA 1
ATOM 743 C C . ILE A 1 96 ? 4.296 -2.148 -26.352 1.00 94.19 96 ILE A C 1
ATOM 745 O O . ILE A 1 96 ? 3.486 -1.292 -26.002 1.00 94.19 96 ILE A O 1
ATOM 749 N N . ARG A 1 97 ? 4.812 -2.191 -27.584 1.00 95.25 97 ARG A N 1
ATOM 750 C CA . ARG A 1 97 ? 4.406 -1.289 -28.679 1.00 95.25 97 ARG A CA 1
ATOM 751 C C . ARG A 1 97 ? 3.698 -2.027 -29.808 1.00 95.25 97 ARG A C 1
ATOM 753 O O . ARG A 1 97 ? 3.133 -1.406 -30.703 1.00 95.25 97 ARG A O 1
ATOM 760 N N . SER A 1 98 ? 3.726 -3.353 -29.765 1.00 97.31 98 SER A N 1
ATOM 761 C CA . SER A 1 98 ? 3.121 -4.230 -30.753 1.00 97.31 98 SER A CA 1
ATOM 762 C C . SER A 1 98 ? 2.615 -5.516 -30.104 1.00 97.31 98 SER A C 1
ATOM 764 O O . SER A 1 98 ? 3.014 -5.878 -28.995 1.00 97.31 98 SER A O 1
ATOM 766 N N . ARG A 1 99 ? 1.774 -6.254 -30.836 1.00 97.50 99 ARG A N 1
ATOM 767 C CA . ARG A 1 99 ? 1.327 -7.594 -30.434 1.00 97.50 99 ARG A CA 1
ATOM 768 C C . ARG A 1 99 ? 2.500 -8.555 -30.212 1.00 97.50 99 ARG A C 1
ATOM 770 O O . ARG A 1 99 ? 2.472 -9.337 -29.272 1.00 97.50 99 ARG A O 1
ATOM 777 N N . ALA A 1 100 ? 3.541 -8.457 -31.034 1.00 98.00 100 ALA A N 1
ATOM 778 C CA . ALA A 1 100 ? 4.709 -9.320 -30.920 1.00 98.00 100 ALA A CA 1
ATOM 779 C C . ALA A 1 100 ? 5.546 -9.017 -29.659 1.00 98.00 100 ALA A C 1
ATOM 781 O O . ALA A 1 100 ? 6.156 -9.924 -29.103 1.00 98.00 100 ALA A O 1
ATOM 782 N N . ASP A 1 101 ? 5.568 -7.763 -29.185 1.00 96.88 101 ASP A N 1
ATOM 783 C CA . ASP A 1 101 ? 6.213 -7.415 -27.908 1.00 96.88 101 ASP A CA 1
ATOM 784 C C . ASP A 1 101 ? 5.444 -7.991 -26.720 1.00 96.88 101 ASP A C 1
ATOM 786 O O . ASP A 1 101 ? 6.059 -8.494 -25.787 1.00 96.88 101 ASP A O 1
ATOM 790 N N . LEU A 1 102 ? 4.107 -7.966 -26.785 1.00 95.81 102 LEU A N 1
ATOM 791 C CA . LEU A 1 102 ? 3.237 -8.571 -25.775 1.00 95.81 102 LEU A CA 1
ATOM 792 C C . LEU A 1 102 ? 3.484 -10.082 -25.651 1.00 95.81 102 LEU A C 1
ATOM 794 O O . LEU A 1 102 ? 3.597 -10.601 -24.545 1.00 95.81 102 LEU A O 1
ATOM 798 N N . GLU A 1 103 ? 3.577 -10.778 -26.788 1.00 96.62 103 GLU A N 1
ATOM 799 C CA . GLU A 1 103 ? 3.772 -12.234 -26.844 1.00 96.62 103 GLU A CA 1
ATOM 800 C C . GLU A 1 103 ? 5.164 -12.676 -26.383 1.00 96.62 103 GLU A C 1
ATOM 802 O O . GLU A 1 103 ? 5.313 -13.777 -25.864 1.00 96.62 103 GLU A O 1
ATOM 807 N N . ARG A 1 104 ? 6.184 -11.826 -26.550 1.00 95.81 104 ARG A N 1
ATOM 808 C CA . ARG A 1 104 ? 7.551 -12.092 -26.073 1.00 95.81 104 ARG A CA 1
ATOM 809 C C . ARG A 1 104 ? 7.807 -11.617 -24.645 1.00 95.81 104 ARG A C 1
ATOM 811 O O . ARG A 1 104 ? 8.900 -11.854 -24.133 1.00 95.81 104 ARG A O 1
ATOM 818 N N . TYR A 1 105 ? 6.871 -10.891 -24.037 1.00 93.06 105 TYR A N 1
ATOM 819 C CA . TYR A 1 105 ? 7.075 -10.349 -22.702 1.00 93.06 105 TYR A CA 1
ATOM 820 C C . TYR A 1 105 ? 7.216 -11.503 -21.690 1.00 93.06 105 TYR A C 1
ATOM 822 O O . TYR A 1 105 ? 6.399 -12.425 -21.718 1.00 93.06 105 TYR A O 1
ATOM 830 N N . PRO A 1 106 ? 8.239 -11.491 -20.819 1.00 91.00 106 PRO A N 1
ATOM 831 C CA . PRO A 1 106 ? 8.435 -12.537 -19.823 1.00 91.00 106 PRO A CA 1
ATOM 832 C C . PRO A 1 106 ? 7.443 -12.327 -18.674 1.00 91.00 106 PRO A C 1
ATOM 834 O O . PRO A 1 106 ? 7.684 -11.536 -17.766 1.00 91.00 106 PRO A O 1
ATOM 837 N N . TRP A 1 107 ? 6.281 -12.970 -18.776 1.00 87.94 107 TRP A N 1
ATOM 838 C CA . TRP A 1 107 ? 5.226 -12.902 -17.760 1.00 87.94 107 TRP A CA 1
ATOM 839 C C . TRP A 1 107 ? 5.511 -13.768 -16.525 1.00 87.94 107 TRP A C 1
ATOM 841 O O . TRP A 1 107 ? 4.899 -13.525 -15.484 1.00 87.94 107 TRP A O 1
ATOM 851 N N . ASP A 1 108 ? 6.411 -14.745 -16.667 1.00 83.81 108 ASP A N 1
ATOM 852 C CA . ASP A 1 108 ? 6.919 -15.620 -15.601 1.00 83.81 108 ASP A CA 1
ATOM 853 C C . ASP A 1 108 ? 8.073 -14.957 -14.828 1.00 83.81 108 ASP A C 1
ATOM 855 O O . ASP A 1 108 ? 8.163 -15.182 -13.598 1.00 83.81 108 ASP A O 1
#

Foldseek 3Di:
DQADAACVLVVCVVVVHHRPDNADDDQADDQVVLCVQVVHHQVVLCVDDPVSPVVSLVSQVVSCSVVRHNDDDPDDPPCCVPVHVCVVVVNDDDQDPDPVSVVPDPPD

Radius of gyration: 18.73 Å; Cα contacts (8 Å, |Δi|>4): 108; chains: 1; bounding box: 40×27×56 Å